Protein AF-A0A6P5RGG2-F1 (afdb_monomer_lite)

Structure (mmCIF, N/CA/C/O backbone):
data_AF-A0A6P5RGG2-F1
#
_entry.id   AF-A0A6P5RGG2-F1
#
loop_
_atom_site.group_PDB
_atom_site.id
_atom_site.type_symbol
_atom_site.label_atom_id
_atom_site.label_alt_id
_atom_site.label_comp_id
_atom_site.label_asym_id
_atom_site.label_entity_id
_atom_site.label_seq_id
_atom_site.pdbx_PDB_ins_code
_atom_site.Cartn_x
_atom_site.Cartn_y
_atom_site.Cartn_z
_atom_site.occupancy
_atom_site.B_iso_or_equiv
_atom_site.auth_seq_id
_atom_site.auth_comp_id
_atom_site.auth_asym_id
_atom_site.auth_atom_id
_atom_site.pdbx_PDB_model_num
ATOM 1 N N . MET A 1 1 ? -13.830 1.657 32.051 1.00 36.94 1 MET A N 1
ATOM 2 C CA . MET A 1 1 ? -13.281 0.580 31.204 1.00 36.94 1 MET A CA 1
ATOM 3 C C . MET A 1 1 ? -11.772 0.721 31.252 1.00 36.94 1 MET A C 1
ATOM 5 O O . MET A 1 1 ? -11.256 1.683 30.707 1.00 36.94 1 MET A O 1
ATOM 9 N N . SER A 1 2 ? -11.084 -0.118 32.023 1.00 42.97 2 SER A N 1
ATOM 10 C CA . SER A 1 2 ? -9.621 -0.107 32.097 1.00 42.97 2 SER A CA 1
ATOM 11 C C . SER A 1 2 ? -9.078 -0.933 30.935 1.00 42.97 2 SER A C 1
ATOM 13 O O . SER A 1 2 ? -9.306 -2.143 30.900 1.00 42.97 2 SER A O 1
ATOM 15 N N . ALA A 1 3 ? -8.422 -0.282 29.976 1.00 49.59 3 ALA A N 1
ATOM 16 C CA . ALA A 1 3 ? -7.653 -0.977 28.952 1.00 49.59 3 ALA A CA 1
ATOM 17 C C . ALA A 1 3 ? -6.544 -1.797 29.633 1.00 49.59 3 ALA A C 1
ATOM 19 O O . ALA A 1 3 ? -5.926 -1.339 30.596 1.00 49.59 3 ALA A O 1
ATOM 20 N N . SER A 1 4 ? -6.354 -3.039 29.183 1.00 52.91 4 SER A N 1
ATOM 21 C CA . SER A 1 4 ? -5.267 -3.892 29.665 1.00 52.91 4 SER A CA 1
ATOM 22 C C . SER A 1 4 ? -3.930 -3.283 29.227 1.00 52.91 4 SER A C 1
ATOM 24 O O . SER A 1 4 ? -3.807 -2.957 28.045 1.00 52.91 4 SER A O 1
ATOM 26 N N . PRO A 1 5 ? -2.917 -3.176 30.106 1.00 58.12 5 PRO A N 1
ATOM 27 C CA . PRO A 1 5 ? -1.604 -2.628 29.744 1.00 58.12 5 PRO A CA 1
ATOM 28 C C . PRO A 1 5 ? -0.926 -3.387 28.587 1.00 58.12 5 PRO A C 1
ATOM 30 O O . PRO A 1 5 ? -0.071 -2.838 27.900 1.00 58.12 5 PRO A O 1
ATOM 33 N N . ASP A 1 6 ? -1.331 -4.633 28.333 1.00 61.28 6 ASP A N 1
ATOM 34 C CA . ASP A 1 6 ? -0.824 -5.468 27.237 1.00 61.28 6 ASP A CA 1
ATOM 35 C C . ASP A 1 6 ? -1.333 -5.024 25.848 1.00 61.28 6 ASP A C 1
ATOM 37 O O . ASP A 1 6 ? -0.632 -5.152 24.840 1.00 61.28 6 ASP A O 1
ATOM 41 N N . ALA A 1 7 ? -2.541 -4.450 25.786 1.00 61.62 7 ALA A N 1
ATOM 42 C CA . ALA A 1 7 ? -3.126 -3.951 24.540 1.00 61.62 7 ALA A CA 1
ATOM 43 C C . ALA A 1 7 ? -2.347 -2.734 24.012 1.00 61.62 7 ALA A C 1
ATOM 45 O O . ALA A 1 7 ? -2.075 -2.642 22.811 1.00 61.62 7 ALA A O 1
ATOM 46 N N . ASP A 1 8 ? -1.892 -1.869 24.920 1.00 70.88 8 ASP A N 1
ATOM 47 C CA . ASP A 1 8 ? -1.079 -0.699 24.585 1.00 70.88 8 ASP A CA 1
ATOM 48 C C . ASP A 1 8 ? 0.299 -1.117 24.052 1.00 70.88 8 ASP A C 1
ATOM 50 O O . ASP A 1 8 ? 0.768 -0.591 23.042 1.00 70.88 8 ASP A O 1
ATOM 54 N N . VAL A 1 9 ? 0.921 -2.140 24.652 1.00 79.50 9 VAL A N 1
ATOM 55 C CA . VAL A 1 9 ? 2.212 -2.677 24.188 1.00 79.50 9 VAL A CA 1
ATOM 56 C C . VAL A 1 9 ? 2.102 -3.279 22.785 1.00 79.50 9 VAL A C 1
ATOM 58 O O . VAL A 1 9 ? 2.997 -3.078 21.959 1.00 79.50 9 VAL A O 1
ATOM 61 N N . SER A 1 10 ? 1.024 -4.011 22.491 1.00 84.88 10 SER A N 1
ATOM 62 C CA . SER A 1 10 ? 0.810 -4.594 21.159 1.00 84.88 10 SER A CA 1
ATOM 63 C C . SER A 1 10 ? 0.593 -3.524 20.085 1.00 84.88 10 SER A C 1
ATOM 65 O O . SER A 1 10 ? 1.239 -3.573 19.039 1.00 84.88 10 SER A O 1
ATOM 67 N N . THR A 1 11 ? -0.212 -2.502 20.386 1.00 85.25 11 THR A N 1
ATOM 68 C CA . THR A 1 11 ? -0.484 -1.372 19.487 1.00 85.25 11 THR A CA 1
ATOM 69 C C . THR A 1 11 ? 0.797 -0.614 19.155 1.00 85.25 11 THR A C 1
ATOM 71 O O . THR A 1 11 ? 1.076 -0.364 17.987 1.00 85.25 11 THR A O 1
ATOM 74 N N . ILE A 1 12 ? 1.642 -0.335 20.155 1.00 87.88 12 ILE A N 1
ATOM 75 C CA . ILE A 1 12 ? 2.941 0.326 19.952 1.00 87.88 12 ILE A CA 1
ATOM 76 C C . ILE A 1 12 ? 3.844 -0.490 19.018 1.00 87.88 12 ILE A C 1
ATOM 78 O O . ILE A 1 12 ? 4.477 0.072 18.123 1.00 87.88 12 ILE A O 1
ATOM 82 N N . LYS A 1 13 ? 3.915 -1.814 19.204 1.00 90.62 13 LYS A N 1
ATOM 83 C CA . LYS A 1 13 ? 4.734 -2.693 18.353 1.00 90.62 13 LYS A CA 1
ATOM 84 C C . LYS A 1 13 ? 4.226 -2.723 16.913 1.00 90.62 13 LYS A C 1
ATOM 86 O O . LYS A 1 13 ? 5.039 -2.617 15.999 1.00 90.62 13 LYS A O 1
ATOM 91 N N . ILE A 1 14 ? 2.910 -2.837 16.721 1.00 90.12 14 ILE A N 1
ATOM 92 C CA . ILE A 1 14 ? 2.285 -2.854 15.392 1.00 90.12 14 ILE A CA 1
ATOM 93 C C . ILE A 1 14 ? 2.528 -1.523 14.684 1.00 90.12 14 ILE A C 1
ATOM 95 O O . ILE A 1 14 ? 3.028 -1.523 13.562 1.00 90.12 14 ILE A O 1
ATOM 99 N N . SER A 1 15 ? 2.259 -0.397 15.348 1.00 89.88 15 SER A N 1
ATOM 100 C CA . SER A 1 15 ? 2.476 0.931 14.770 1.00 89.88 15 SER A CA 1
ATOM 101 C C . SER A 1 15 ? 3.937 1.148 14.388 1.00 89.88 15 SER A C 1
ATOM 103 O O . SER A 1 15 ? 4.215 1.589 13.278 1.00 89.88 15 SER A O 1
ATOM 105 N N . LYS A 1 16 ? 4.884 0.763 15.255 1.00 91.06 16 LYS A N 1
ATOM 106 C CA . LYS A 1 16 ? 6.318 0.849 14.945 1.00 91.06 16 LYS A CA 1
ATOM 107 C C . LYS A 1 16 ? 6.691 0.009 13.721 1.00 91.06 16 LYS A C 1
ATOM 109 O O . LYS A 1 16 ? 7.416 0.491 12.856 1.00 91.06 16 LYS A O 1
ATOM 114 N N . GLN A 1 17 ? 6.209 -1.231 13.643 1.00 92.81 17 GLN A N 1
ATOM 115 C CA . GLN A 1 17 ? 6.494 -2.103 12.505 1.00 92.81 17 GLN A CA 1
ATOM 116 C C . GLN A 1 17 ? 5.901 -1.541 11.207 1.00 92.81 17 GLN A C 1
ATOM 118 O O . GLN A 1 17 ? 6.579 -1.545 10.185 1.00 92.81 17 GLN A O 1
ATOM 123 N N . ALA A 1 18 ? 4.672 -1.019 11.256 1.00 92.12 18 ALA A N 1
ATOM 124 C CA . ALA A 1 18 ? 4.026 -0.380 10.115 1.00 92.12 18 ALA A CA 1
ATOM 125 C C . ALA A 1 18 ? 4.799 0.862 9.641 1.00 92.12 18 ALA A C 1
ATOM 127 O O . ALA A 1 18 ? 5.006 1.025 8.443 1.00 92.12 18 ALA A O 1
ATOM 128 N N . SER A 1 19 ? 5.289 1.702 10.561 1.00 90.50 19 SER A N 1
ATOM 129 C CA . SER A 1 19 ? 6.128 2.858 10.218 1.00 90.50 19 SER A CA 1
ATOM 130 C C . SER A 1 19 ? 7.444 2.450 9.554 1.00 90.50 19 SER A C 1
ATOM 132 O O . SER A 1 19 ? 7.788 3.008 8.516 1.00 90.50 19 SER A O 1
ATOM 134 N N . ASN A 1 20 ? 8.144 1.451 10.101 1.00 91.75 20 ASN A N 1
ATOM 135 C CA . ASN A 1 20 ? 9.384 0.939 9.511 1.00 91.75 20 ASN A CA 1
ATOM 136 C C . ASN A 1 20 ? 9.145 0.373 8.101 1.00 91.75 20 ASN A C 1
ATOM 138 O O . ASN A 1 20 ? 9.887 0.685 7.174 1.00 91.75 20 ASN A O 1
ATOM 142 N N . ALA A 1 21 ? 8.084 -0.423 7.932 1.00 91.75 21 ALA A N 1
ATOM 143 C CA . ALA A 1 21 ? 7.715 -0.989 6.638 1.00 91.75 21 ALA A CA 1
ATOM 144 C C . ALA A 1 21 ? 7.325 0.097 5.622 1.00 91.75 21 ALA A C 1
ATOM 146 O O . ALA A 1 21 ? 7.662 -0.014 4.448 1.00 91.75 21 ALA A O 1
ATOM 147 N N . MET A 1 22 ? 6.652 1.168 6.058 1.00 91.25 22 MET A N 1
ATOM 148 C CA . MET A 1 22 ? 6.298 2.299 5.195 1.00 91.25 22 MET A CA 1
ATOM 149 C C . MET A 1 22 ? 7.533 3.082 4.734 1.00 91.25 22 MET A C 1
ATOM 151 O O . MET A 1 22 ? 7.615 3.466 3.567 1.00 91.25 22 MET A O 1
ATOM 155 N N . GLU A 1 23 ? 8.503 3.315 5.622 1.00 90.88 23 GLU A N 1
ATOM 156 C CA . GLU A 1 23 ? 9.774 3.961 5.271 1.00 90.88 23 GLU A CA 1
ATOM 157 C C . GLU A 1 23 ? 10.553 3.126 4.248 1.00 90.88 23 GLU A C 1
ATOM 159 O O . GLU A 1 23 ? 11.047 3.650 3.246 1.00 90.88 23 GLU A O 1
ATOM 164 N N . GLU A 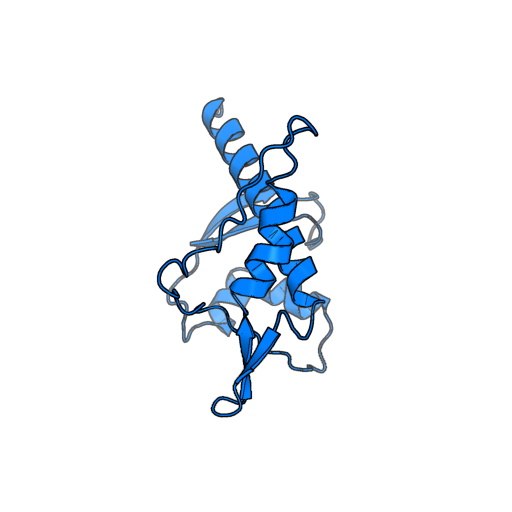1 24 ? 10.607 1.814 4.461 1.00 91.44 24 GLU A N 1
ATOM 165 C CA . GLU A 1 24 ? 11.227 0.879 3.533 1.00 91.44 24 GLU A CA 1
ATOM 166 C C . GLU A 1 24 ? 10.515 0.860 2.174 1.00 91.44 24 GLU A C 1
ATOM 168 O O . GLU A 1 24 ? 11.165 1.054 1.144 1.00 91.44 24 GLU A O 1
ATOM 173 N N . LEU A 1 25 ? 9.185 0.721 2.157 1.00 90.50 25 LEU A N 1
ATOM 174 C CA . LEU A 1 25 ? 8.377 0.753 0.936 1.00 90.50 25 LEU A CA 1
ATOM 175 C C . LEU A 1 25 ? 8.564 2.069 0.175 1.00 90.50 25 LEU A C 1
ATOM 177 O O . LEU A 1 25 ? 8.738 2.053 -1.041 1.00 90.50 25 LEU A O 1
ATOM 181 N N . SER A 1 26 ? 8.597 3.199 0.883 1.00 90.62 26 SER A N 1
ATOM 182 C CA . SER A 1 26 ? 8.848 4.515 0.287 1.00 90.62 26 SER A CA 1
ATOM 183 C C . SER A 1 26 ? 10.239 4.579 -0.341 1.00 90.62 26 SER A C 1
ATOM 185 O O . SER A 1 26 ? 10.387 5.013 -1.482 1.00 90.62 26 SER A O 1
ATOM 187 N N . SER A 1 27 ? 11.265 4.086 0.359 1.00 90.19 27 SER A N 1
ATOM 188 C CA . SER A 1 27 ? 12.625 4.005 -0.179 1.00 90.19 27 SER A CA 1
ATOM 189 C C . SER A 1 27 ? 12.694 3.130 -1.433 1.00 90.19 27 SER A C 1
ATOM 191 O O . SER A 1 27 ? 13.431 3.464 -2.360 1.00 90.19 27 SER A O 1
ATOM 193 N N . MET A 1 28 ? 11.949 2.024 -1.477 1.00 90.75 28 MET A N 1
ATOM 194 C CA . MET A 1 28 ? 11.885 1.149 -2.648 1.00 90.75 28 MET A CA 1
ATOM 195 C C . MET A 1 28 ? 11.099 1.778 -3.800 1.00 90.75 28 MET A C 1
ATOM 197 O O . MET A 1 28 ? 11.492 1.620 -4.953 1.00 90.75 28 MET A O 1
ATOM 201 N N . ALA A 1 29 ? 10.024 2.515 -3.516 1.00 89.69 29 ALA A N 1
ATOM 202 C CA . ALA A 1 29 ? 9.198 3.162 -4.532 1.00 89.69 29 ALA A CA 1
ATOM 203 C C . ALA A 1 29 ? 9.992 4.181 -5.368 1.00 89.69 29 ALA A C 1
ATOM 205 O O . ALA A 1 29 ? 9.795 4.258 -6.578 1.00 89.69 29 ALA A O 1
ATOM 206 N N . PHE A 1 30 ? 10.924 4.914 -4.747 1.00 88.81 30 PHE A N 1
ATOM 207 C CA . PHE A 1 30 ? 11.803 5.864 -5.446 1.00 88.81 30 PHE A CA 1
ATOM 208 C C . PHE A 1 30 ? 13.048 5.226 -6.079 1.00 88.81 30 PHE A C 1
ATOM 210 O O . PHE A 1 30 ? 13.751 5.888 -6.846 1.00 88.81 30 PHE A O 1
ATOM 217 N N . ALA A 1 31 ? 13.345 3.964 -5.771 1.00 90.19 31 ALA A N 1
ATOM 218 C CA . ALA A 1 31 ? 14.457 3.248 -6.380 1.00 90.19 31 ALA A CA 1
ATOM 219 C C . ALA A 1 31 ? 14.123 2.815 -7.819 1.00 90.19 31 ALA A C 1
ATOM 221 O O . ALA A 1 31 ? 12.963 2.663 -8.199 1.00 90.19 31 ALA A O 1
ATOM 222 N N . GLN A 1 32 ? 15.152 2.586 -8.628 1.00 88.19 32 GLN A N 1
ATOM 223 C CA . GLN A 1 32 ? 15.032 2.117 -10.013 1.00 88.19 32 GLN A CA 1
ATOM 224 C C . GLN A 1 32 ? 15.885 0.855 -10.199 1.00 88.19 32 GLN A C 1
ATOM 226 O O . GLN A 1 32 ? 16.128 0.123 -9.236 1.00 88.19 32 GLN A O 1
ATOM 231 N N . GLU A 1 33 ? 16.359 0.596 -11.415 1.00 88.31 33 GLU A N 1
ATOM 232 C CA . GLU A 1 33 ? 17.425 -0.373 -11.651 1.00 88.31 33 GLU A CA 1
ATOM 233 C C . GLU A 1 33 ? 18.659 -0.042 -10.776 1.00 88.31 33 GLU A C 1
ATOM 235 O O . GLU A 1 33 ? 18.987 1.133 -10.577 1.00 88.31 33 GLU A O 1
ATOM 240 N N . PRO A 1 34 ? 19.352 -1.048 -10.212 1.00 89.75 34 PRO A N 1
ATOM 241 C CA . PRO A 1 34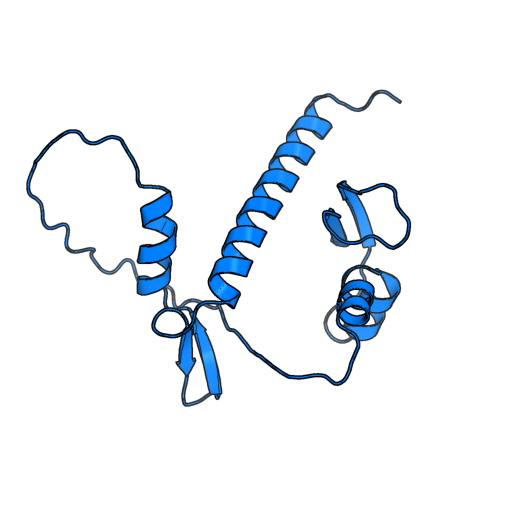 ? 19.165 -2.482 -10.446 1.00 89.75 34 PRO A CA 1
ATOM 242 C C . PRO A 1 34 ? 18.145 -3.151 -9.503 1.00 89.75 34 PRO A C 1
ATOM 244 O O . PRO A 1 34 ? 17.946 -4.362 -9.604 1.00 89.75 34 PRO A O 1
ATOM 247 N N . LEU A 1 35 ? 17.527 -2.399 -8.578 1.00 90.69 35 LEU A N 1
ATOM 248 C CA . LEU A 1 35 ? 16.599 -2.951 -7.584 1.00 90.69 35 LEU A CA 1
ATOM 249 C C . LEU A 1 35 ? 15.326 -3.484 -8.245 1.00 90.69 35 LEU A C 1
ATOM 251 O O . LEU A 1 35 ? 14.901 -4.595 -7.945 1.00 90.69 35 LEU A O 1
ATOM 255 N N . TRP A 1 36 ? 14.750 -2.696 -9.146 1.00 91.94 36 TRP A N 1
ATOM 256 C CA . TRP A 1 36 ? 13.595 -3.081 -9.950 1.00 91.94 36 TRP A CA 1
ATOM 257 C C . TRP A 1 36 ? 14.067 -3.445 -11.348 1.00 91.94 36 TRP A C 1
ATOM 259 O O . TRP A 1 36 ? 14.718 -2.635 -12.001 1.00 91.94 36 TRP A O 1
ATOM 269 N N . GLN A 1 37 ? 13.779 -4.669 -11.781 1.00 90.06 37 GLN A N 1
ATOM 270 C CA . GLN A 1 37 ? 14.170 -5.197 -13.085 1.00 90.06 37 GLN A CA 1
ATOM 271 C C . GLN A 1 37 ? 12.927 -5.381 -13.946 1.00 90.06 37 GLN A C 1
ATOM 273 O O . GLN A 1 37 ? 11.938 -5.954 -13.495 1.00 90.06 37 GLN A O 1
ATOM 278 N N . VAL A 1 38 ? 12.972 -4.909 -15.188 1.00 87.50 38 VAL A N 1
ATOM 279 C CA . VAL A 1 38 ? 11.847 -5.064 -16.114 1.00 87.50 38 VAL A CA 1
ATOM 280 C C . VAL A 1 38 ? 11.806 -6.501 -16.629 1.00 87.50 38 VAL A C 1
ATOM 282 O O . VAL A 1 38 ? 12.734 -6.955 -17.302 1.00 87.50 38 VAL A O 1
ATOM 285 N N . ASP A 1 39 ? 10.712 -7.210 -16.359 1.00 82.69 39 ASP A N 1
ATOM 286 C CA . ASP A 1 39 ? 10.407 -8.447 -17.067 1.00 82.69 39 ASP A CA 1
ATOM 287 C C . ASP A 1 39 ? 9.855 -8.112 -18.458 1.00 82.69 39 ASP A C 1
ATOM 289 O O . ASP A 1 39 ? 8.736 -7.623 -18.620 1.00 82.69 39 ASP A O 1
ATOM 293 N N . MET A 1 40 ? 10.652 -8.408 -19.483 1.00 79.38 40 MET A N 1
ATOM 294 C CA . MET A 1 40 ? 10.323 -8.129 -20.883 1.00 79.38 40 MET A CA 1
ATOM 295 C C . MET A 1 40 ? 9.089 -8.897 -21.384 1.00 79.38 40 MET A C 1
ATOM 297 O O . MET A 1 40 ? 8.494 -8.489 -22.380 1.00 79.38 40 MET A O 1
ATOM 301 N N . ALA A 1 41 ? 8.707 -10.006 -20.740 1.00 80.19 41 ALA A N 1
ATOM 302 C CA . ALA A 1 41 ? 7.552 -10.803 -21.150 1.00 80.19 41 ALA A CA 1
ATOM 303 C C . ALA A 1 41 ? 6.227 -10.227 -20.629 1.00 80.19 41 ALA A C 1
ATOM 305 O O . ALA A 1 41 ? 5.238 -10.200 -21.362 1.00 80.19 41 ALA A O 1
ATOM 306 N N . SER A 1 42 ? 6.206 -9.770 -19.375 1.00 76.94 42 SER A N 1
ATOM 307 C CA . SER A 1 42 ? 5.011 -9.232 -18.711 1.00 76.94 42 SER A CA 1
ATOM 308 C C . SER A 1 42 ? 4.951 -7.701 -18.687 1.00 76.94 42 SER A C 1
ATOM 310 O O . SER A 1 42 ? 3.946 -7.142 -18.252 1.00 76.94 42 SER A O 1
ATOM 312 N N . ASN A 1 43 ? 6.012 -7.018 -19.139 1.00 80.81 43 ASN A N 1
ATOM 313 C CA . ASN A 1 43 ? 6.193 -5.566 -19.026 1.00 80.81 43 ASN A CA 1
ATOM 314 C C . ASN A 1 43 ? 5.958 -5.052 -17.590 1.00 80.81 43 ASN A C 1
ATOM 316 O O . ASN A 1 43 ? 5.440 -3.955 -17.384 1.00 80.81 43 ASN A O 1
ATOM 320 N N . THR A 1 44 ? 6.294 -5.883 -16.603 1.00 83.81 44 THR A N 1
ATOM 321 C CA . THR A 1 44 ? 6.128 -5.607 -15.174 1.00 83.81 44 THR A CA 1
ATOM 322 C C . THR A 1 44 ? 7.503 -5.489 -14.531 1.00 83.81 44 THR A C 1
ATOM 324 O O . THR A 1 44 ? 8.436 -6.201 -14.904 1.00 83.81 44 THR A O 1
ATOM 327 N N . GLU A 1 45 ? 7.654 -4.581 -13.572 1.00 90.38 45 GLU A N 1
ATOM 328 C CA . GLU A 1 45 ? 8.898 -4.456 -12.819 1.00 90.38 45 GLU A CA 1
ATOM 329 C C . GLU A 1 45 ? 8.897 -5.445 -11.654 1.00 90.38 45 GLU A C 1
ATOM 331 O O . GLU A 1 45 ? 7.999 -5.425 -10.816 1.00 90.38 45 GLU A O 1
ATOM 336 N N . MET A 1 46 ? 9.911 -6.301 -11.593 1.00 90.50 46 MET A N 1
ATOM 337 C CA . MET A 1 46 ? 10.099 -7.305 -10.551 1.00 90.50 46 MET A CA 1
ATOM 338 C C . MET A 1 46 ? 11.239 -6.897 -9.619 1.00 90.50 46 MET A C 1
ATOM 340 O O . MET A 1 46 ? 12.249 -6.337 -10.055 1.00 90.50 46 MET A O 1
ATOM 344 N N . LEU A 1 47 ? 11.091 -7.180 -8.328 1.00 90.94 47 LEU A N 1
ATOM 345 C CA . LEU A 1 47 ? 12.126 -6.898 -7.338 1.00 90.94 47 LEU A CA 1
ATOM 346 C C . LEU A 1 47 ? 13.299 -7.882 -7.467 1.00 90.94 47 LEU A C 1
ATOM 348 O O . LEU A 1 47 ? 13.113 -9.097 -7.500 1.00 90.94 47 LEU A O 1
ATOM 352 N N . SER A 1 48 ? 14.524 -7.362 -7.472 1.00 89.56 48 SER A N 1
ATOM 353 C CA . SER A 1 48 ? 15.739 -8.170 -7.388 1.00 89.56 48 SER A CA 1
ATOM 354 C C . SER A 1 48 ? 16.078 -8.495 -5.935 1.00 89.56 48 SER A C 1
ATOM 356 O O . SER A 1 48 ? 16.554 -7.629 -5.200 1.00 89.56 48 SER A O 1
ATOM 358 N N . ASP A 1 49 ? 15.918 -9.755 -5.525 1.00 86.25 49 ASP A N 1
ATOM 359 C CA . ASP A 1 49 ? 16.210 -10.183 -4.147 1.00 86.25 49 ASP A CA 1
ATOM 360 C C . ASP A 1 49 ? 17.673 -9.940 -3.748 1.00 86.25 49 ASP A C 1
ATOM 362 O O . ASP A 1 49 ? 17.969 -9.569 -2.612 1.00 86.25 49 ASP A O 1
ATOM 366 N N . VAL A 1 50 ? 18.607 -10.098 -4.691 1.00 86.25 50 VAL A N 1
ATOM 367 C CA . VAL A 1 50 ? 20.043 -9.880 -4.448 1.00 86.25 50 VAL A CA 1
ATOM 368 C C . VAL A 1 50 ? 20.327 -8.413 -4.127 1.00 86.25 50 VAL A C 1
ATOM 370 O O . VAL A 1 50 ? 21.048 -8.111 -3.170 1.00 86.25 50 VAL A O 1
ATOM 373 N N . GLU A 1 51 ? 19.759 -7.495 -4.908 1.00 88.12 51 GLU A N 1
ATOM 374 C CA . GLU A 1 51 ? 19.942 -6.058 -4.700 1.00 88.12 51 GLU A CA 1
ATOM 375 C C . GLU A 1 51 ? 19.159 -5.573 -3.474 1.00 88.12 51 GLU A C 1
ATOM 377 O O . GLU A 1 51 ? 19.690 -4.804 -2.671 1.00 88.12 51 GLU A O 1
ATOM 382 N N . TYR A 1 52 ? 17.954 -6.098 -3.250 1.00 86.88 52 TYR A N 1
ATOM 383 C CA . TYR A 1 52 ? 17.163 -5.831 -2.051 1.00 86.88 52 TYR A CA 1
ATOM 384 C C . TYR A 1 52 ? 17.910 -6.246 -0.774 1.00 86.88 52 TYR A C 1
ATOM 386 O O . TYR A 1 52 ? 18.071 -5.434 0.141 1.00 86.88 52 TYR A O 1
ATOM 394 N N . MET A 1 53 ? 18.481 -7.458 -0.726 1.00 83.44 53 MET A N 1
ATOM 395 C CA . MET A 1 53 ? 19.296 -7.898 0.413 1.00 83.44 53 MET A CA 1
ATOM 396 C C . MET A 1 53 ? 20.530 -7.015 0.628 1.00 83.44 53 MET A C 1
ATOM 398 O O . MET A 1 53 ? 20.917 -6.785 1.775 1.00 83.44 53 MET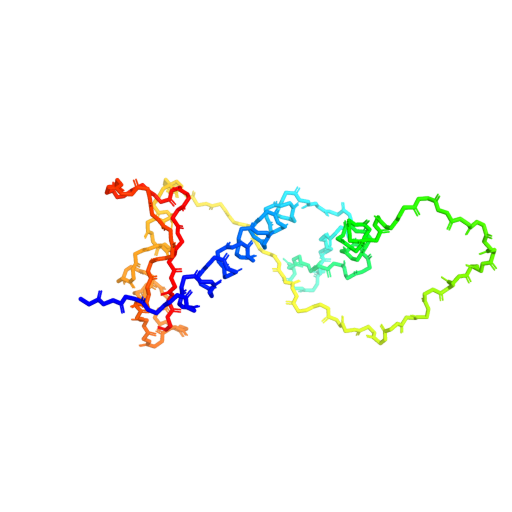 A O 1
ATOM 402 N N . ARG A 1 54 ? 21.150 -6.494 -0.439 1.00 81.62 54 ARG A N 1
ATOM 403 C CA . ARG A 1 54 ? 22.284 -5.563 -0.323 1.00 81.62 54 ARG A CA 1
ATOM 404 C C . ARG A 1 54 ? 21.863 -4.238 0.317 1.00 81.62 54 ARG A C 1
ATOM 406 O O . ARG A 1 54 ? 22.631 -3.675 1.089 1.00 81.62 54 ARG A O 1
ATOM 413 N N . VAL A 1 55 ? 20.667 -3.740 0.016 1.00 72.56 55 VAL A N 1
ATOM 414 C CA . VAL A 1 55 ? 20.183 -2.445 0.522 1.00 72.56 55 VAL A CA 1
ATOM 415 C C . VAL A 1 55 ? 19.609 -2.558 1.936 1.00 72.56 55 VAL A C 1
ATOM 417 O O . VAL A 1 55 ? 19.913 -1.714 2.780 1.00 72.56 55 VAL A O 1
ATOM 420 N N . VAL A 1 56 ? 18.808 -3.590 2.216 1.00 67.12 56 VAL A N 1
ATOM 421 C CA . VAL A 1 56 ? 18.060 -3.725 3.478 1.00 67.12 56 VAL A CA 1
ATOM 422 C C . VAL A 1 56 ? 18.856 -4.483 4.542 1.00 67.12 56 VAL A C 1
ATOM 424 O O . VAL A 1 56 ? 18.993 -4.000 5.665 1.00 67.12 56 VAL A O 1
ATOM 427 N N . LYS A 1 57 ? 19.495 -5.611 4.203 1.00 57.94 57 LYS A N 1
ATOM 428 C CA . LYS A 1 57 ? 20.214 -6.436 5.196 1.00 57.94 57 LYS A CA 1
ATOM 429 C C . LYS A 1 57 ? 21.517 -5.790 5.680 1.00 57.94 57 LYS A C 1
ATOM 431 O O . LYS A 1 57 ? 21.929 -6.002 6.816 1.00 57.94 57 LYS A O 1
ATOM 436 N N . VAL A 1 58 ? 22.139 -4.928 4.870 1.00 54.28 58 VAL A N 1
ATOM 437 C CA . VAL A 1 58 ? 23.302 -4.123 5.298 1.00 54.28 58 VAL A CA 1
ATOM 438 C C . VAL A 1 58 ? 22.924 -3.105 6.384 1.00 54.28 58 VAL A C 1
ATOM 440 O O . VAL A 1 58 ? 23.769 -2.770 7.214 1.00 54.28 58 VAL A O 1
ATOM 443 N N . ARG A 1 59 ? 21.662 -2.651 6.445 1.00 49.50 59 ARG A N 1
ATOM 444 C CA . ARG A 1 59 ? 21.190 -1.744 7.506 1.00 49.50 59 ARG A CA 1
ATOM 445 C C . ARG A 1 59 ? 21.024 -2.453 8.854 1.00 49.50 59 ARG A C 1
ATOM 447 O O . ARG A 1 59 ? 21.273 -1.834 9.882 1.00 49.50 59 ARG A O 1
ATOM 454 N N . GLU A 1 60 ? 20.688 -3.743 8.864 1.00 48.97 60 GLU A N 1
ATOM 455 C CA . GLU A 1 60 ? 20.572 -4.544 10.096 1.00 48.97 60 GLU A CA 1
ATOM 456 C C . GLU A 1 60 ? 21.906 -5.158 10.560 1.00 48.97 60 GLU A C 1
ATOM 458 O O . GLU A 1 60 ? 22.082 -5.440 11.744 1.00 48.97 60 GLU A O 1
ATOM 463 N N . CYS A 1 61 ? 22.880 -5.329 9.660 1.00 42.62 61 CYS A N 1
ATOM 464 C CA . CYS A 1 61 ? 24.194 -5.904 9.974 1.00 42.62 61 CYS A CA 1
ATOM 465 C C . CYS A 1 61 ? 25.257 -4.889 10.435 1.00 42.62 61 CYS A C 1
ATOM 467 O O . CYS A 1 61 ? 26.447 -5.208 10.412 1.00 42.62 61 CYS A O 1
ATOM 469 N N . GLN A 1 62 ? 24.880 -3.698 10.908 1.00 39.47 62 GLN A N 1
ATOM 470 C CA . GLN A 1 62 ? 25.821 -2.816 11.613 1.00 39.47 62 GLN A CA 1
ATOM 471 C C . GLN A 1 62 ? 26.032 -3.282 13.064 1.00 39.47 62 GLN A C 1
ATOM 473 O O . GLN A 1 62 ? 25.738 -2.580 14.029 1.00 39.47 62 GLN A O 1
ATOM 478 N N . SER A 1 63 ? 26.559 -4.496 13.231 1.00 41.81 63 SER A N 1
ATOM 479 C CA . SER A 1 63 ? 27.291 -4.867 14.443 1.00 41.81 63 SER A CA 1
ATOM 480 C C . SER A 1 63 ? 28.603 -4.061 14.514 1.00 41.81 63 SER A C 1
ATOM 482 O O . SER A 1 63 ? 29.170 -3.748 13.465 1.00 41.81 63 SER A O 1
ATOM 484 N N . PRO A 1 64 ? 29.089 -3.695 15.717 1.00 35.62 64 PRO A N 1
ATOM 485 C CA . PRO A 1 64 ? 30.222 -2.781 15.887 1.00 35.62 64 PRO A CA 1
ATOM 486 C C . PRO A 1 64 ? 31.510 -3.301 15.222 1.00 35.62 64 PRO A C 1
ATOM 488 O O . PRO A 1 64 ? 31.647 -4.509 15.014 1.00 35.62 64 PRO A O 1
ATOM 491 N N . PRO A 1 65 ? 32.478 -2.415 14.902 1.00 47.53 65 PRO A N 1
ATOM 492 C CA . PRO A 1 65 ? 33.691 -2.803 14.205 1.00 47.53 65 PRO A CA 1
ATOM 493 C C . PRO A 1 65 ? 34.597 -3.551 15.178 1.00 47.53 65 PRO A C 1
ATOM 495 O O . PRO A 1 65 ? 35.364 -2.950 15.928 1.00 47.53 65 PRO A O 1
ATOM 498 N N . SER A 1 66 ? 34.520 -4.875 15.183 1.00 43.03 66 SER A N 1
ATOM 499 C CA . SER A 1 66 ? 35.557 -5.672 15.815 1.00 43.03 66 SER A CA 1
ATOM 500 C C . SER A 1 66 ? 35.712 -7.030 15.142 1.00 43.03 66 SER A C 1
ATOM 502 O O . SER A 1 66 ? 34.864 -7.907 15.291 1.00 43.03 66 SER A O 1
ATOM 504 N N . LEU A 1 67 ? 36.897 -7.156 14.540 1.00 37.81 67 LEU A N 1
ATOM 505 C CA . LEU A 1 67 ? 37.705 -8.348 14.280 1.00 37.81 67 LEU A CA 1
ATOM 506 C C . LEU A 1 67 ? 37.710 -8.861 12.835 1.00 37.81 67 LEU A C 1
ATOM 508 O O . LEU A 1 67 ? 36.828 -9.589 12.390 1.00 37.81 67 LEU A O 1
ATOM 512 N N . ASP A 1 68 ? 38.807 -8.501 12.158 1.00 49.16 68 ASP A N 1
ATOM 513 C CA . ASP A 1 68 ? 39.481 -9.299 11.133 1.00 49.16 68 ASP A CA 1
ATOM 514 C C . ASP A 1 68 ? 39.370 -10.793 11.443 1.00 49.16 68 ASP A C 1
ATOM 516 O O . ASP A 1 68 ? 39.974 -11.244 12.412 1.00 49.16 68 ASP A O 1
ATOM 520 N N . VAL A 1 69 ? 38.695 -11.559 10.587 1.00 37.44 69 VAL A N 1
ATOM 521 C CA . VAL A 1 69 ? 39.156 -12.888 10.166 1.00 37.44 69 VAL A CA 1
ATOM 522 C C . VAL A 1 69 ? 38.598 -13.144 8.772 1.00 37.44 69 VAL A C 1
ATOM 524 O O . VAL A 1 69 ? 37.387 -13.151 8.557 1.00 37.44 69 VAL A O 1
ATOM 527 N N . GLY A 1 70 ? 39.508 -13.384 7.830 1.00 39.03 70 GLY A N 1
ATOM 528 C CA . GLY A 1 70 ? 39.193 -13.789 6.473 1.00 39.03 70 GLY A CA 1
ATOM 529 C C . GLY A 1 70 ? 38.270 -15.004 6.426 1.00 39.03 70 GLY A C 1
ATOM 530 O O . GLY A 1 70 ? 38.603 -16.103 6.860 1.00 39.03 70 GLY A O 1
ATOM 531 N N . ASN A 1 71 ? 37.111 -14.800 5.829 1.00 31.56 71 ASN A N 1
ATOM 532 C CA . ASN A 1 71 ? 36.471 -15.783 4.985 1.00 31.56 71 ASN A CA 1
ATOM 533 C C . ASN A 1 71 ? 35.663 -14.992 3.966 1.00 31.56 71 ASN A C 1
ATOM 535 O O . ASN A 1 71 ? 34.721 -14.281 4.303 1.00 31.56 71 ASN A O 1
ATOM 539 N N . SER A 1 72 ? 36.053 -15.106 2.701 1.00 43.19 72 SER A N 1
ATOM 540 C CA . SER A 1 72 ? 35.136 -14.873 1.598 1.00 43.19 72 SER A CA 1
ATOM 541 C C . SER A 1 72 ? 34.014 -15.893 1.769 1.00 43.19 72 SER A C 1
ATOM 543 O O . SER A 1 72 ? 34.098 -17.012 1.271 1.00 43.19 72 SER A O 1
ATOM 545 N N . ARG A 1 73 ? 33.000 -15.555 2.572 1.00 39.81 73 ARG A N 1
ATOM 546 C CA . ARG A 1 73 ? 31.708 -16.225 2.531 1.00 39.81 73 ARG A CA 1
ATOM 547 C C . ARG A 1 73 ? 31.124 -15.864 1.179 1.00 39.81 73 ARG A C 1
ATOM 549 O O . ARG A 1 73 ? 30.409 -14.876 1.040 1.00 39.81 73 ARG A O 1
ATOM 556 N N . GLU A 1 74 ? 31.500 -16.652 0.179 1.00 42.91 74 GLU A N 1
ATOM 557 C CA . GLU A 1 74 ? 30.632 -16.917 -0.951 1.00 42.91 74 GLU A CA 1
ATOM 558 C C . GLU A 1 74 ? 29.264 -17.218 -0.345 1.00 42.91 74 GLU A C 1
ATOM 560 O O . GLU A 1 74 ? 29.081 -18.176 0.411 1.00 42.91 74 GLU A O 1
ATOM 565 N N . LEU A 1 75 ? 28.349 -16.274 -0.545 1.00 47.78 75 LEU A N 1
ATOM 566 C CA . LEU A 1 75 ? 26.942 -16.448 -0.259 1.00 47.78 75 LEU A CA 1
ATOM 567 C C . LEU A 1 75 ? 26.488 -17.568 -1.194 1.00 47.78 75 LEU A C 1
ATOM 569 O O . LEU A 1 75 ? 26.108 -17.307 -2.332 1.00 47.78 75 LEU A O 1
ATOM 573 N N . GLU A 1 76 ? 26.613 -18.813 -0.731 1.00 41.31 76 GLU A N 1
ATOM 574 C CA . GLU A 1 76 ? 25.880 -19.961 -1.259 1.00 41.31 76 GLU A CA 1
ATOM 575 C C . GLU A 1 76 ? 24.468 -19.470 -1.592 1.00 41.31 76 GLU A C 1
ATOM 577 O O . GLU A 1 76 ? 23.836 -18.862 -0.713 1.00 41.31 76 GLU A O 1
ATOM 582 N N . PRO A 1 77 ? 23.994 -19.625 -2.842 1.00 41.66 77 PRO A N 1
ATOM 583 C CA . PRO A 1 77 ? 22.713 -19.092 -3.251 1.00 41.66 77 PRO A CA 1
ATOM 584 C C . PRO A 1 77 ? 21.656 -19.888 -2.498 1.00 41.66 77 PRO A C 1
ATOM 586 O O . PRO A 1 77 ? 21.248 -20.972 -2.911 1.00 41.66 77 PRO A O 1
ATOM 589 N N . VAL A 1 78 ? 21.261 -19.355 -1.339 1.00 48.06 78 VAL A N 1
ATOM 590 C CA . VAL A 1 78 ? 20.074 -19.757 -0.599 1.00 48.06 78 VAL A CA 1
ATOM 591 C C . VAL A 1 78 ? 18.987 -19.817 -1.649 1.00 48.06 78 VAL A C 1
ATOM 593 O O . VAL A 1 78 ? 18.699 -18.784 -2.249 1.00 48.06 78 VAL A O 1
ATOM 596 N N . LEU A 1 79 ? 18.536 -21.046 -1.930 1.00 47.94 79 LEU A N 1
ATOM 597 C CA . LEU A 1 79 ? 17.505 -21.425 -2.893 1.00 47.94 79 LEU A CA 1
ATOM 598 C C . LEU A 1 79 ? 16.731 -20.195 -3.336 1.00 47.94 79 LEU A C 1
ATOM 600 O O . LEU A 1 79 ? 16.013 -19.640 -2.509 1.00 47.94 79 LEU A O 1
ATOM 604 N N . ALA A 1 80 ? 16.970 -19.746 -4.572 1.00 51.44 80 ALA A N 1
ATOM 605 C CA . ALA A 1 80 ? 16.372 -18.544 -5.130 1.00 51.44 80 ALA A CA 1
ATOM 606 C C . ALA A 1 80 ? 14.848 -18.635 -4.988 1.00 51.44 80 ALA A C 1
ATOM 608 O O . ALA A 1 80 ? 14.161 -19.213 -5.828 1.00 51.44 80 ALA A O 1
ATOM 609 N N . VAL A 1 81 ? 14.333 -18.125 -3.871 1.00 51.19 81 VAL A N 1
ATOM 610 C CA . VAL A 1 81 ? 12.929 -17.810 -3.703 1.00 51.19 81 VAL A CA 1
ATOM 611 C C . VAL A 1 81 ? 12.752 -16.661 -4.662 1.00 51.19 81 VAL A C 1
ATOM 613 O O . VAL A 1 81 ? 13.245 -15.575 -4.399 1.00 51.19 81 VAL A O 1
ATOM 616 N N . SER A 1 82 ? 12.168 -16.937 -5.821 1.00 60.41 82 SER A N 1
ATOM 617 C CA . SER A 1 82 ? 11.782 -15.890 -6.751 1.00 60.41 82 SER A CA 1
ATOM 618 C C . SER A 1 82 ? 10.883 -14.918 -5.995 1.00 60.41 82 SER A C 1
ATOM 620 O O . SER A 1 82 ? 9.804 -15.326 -5.557 1.00 60.41 82 SER A O 1
ATOM 622 N N . SER A 1 83 ? 11.331 -13.676 -5.807 1.00 63.72 83 SER A N 1
ATOM 623 C CA . SER A 1 83 ? 10.483 -12.607 -5.286 1.00 63.72 83 SER A CA 1
ATOM 624 C C . SER A 1 83 ? 9.146 -12.585 -6.026 1.00 63.72 83 SER A C 1
ATOM 626 O O . SER A 1 83 ? 9.113 -12.453 -7.247 1.00 63.72 83 SER A O 1
ATOM 628 N N . GLU A 1 84 ? 8.037 -12.676 -5.292 1.00 76.88 84 GLU A N 1
ATOM 629 C CA . GLU A 1 84 ? 6.687 -12.416 -5.823 1.00 76.88 84 GLU A CA 1
ATOM 630 C C . GLU A 1 84 ? 6.399 -10.899 -5.901 1.00 76.88 84 GLU A C 1
ATOM 632 O O . GLU A 1 84 ? 5.320 -10.465 -6.289 1.00 76.88 84 GLU A O 1
ATOM 637 N N . SER A 1 85 ? 7.370 -10.062 -5.524 1.00 87.06 85 SER A N 1
ATOM 638 C CA . SER A 1 85 ? 7.204 -8.613 -5.463 1.00 87.06 85 SER A CA 1
ATOM 639 C C . SER A 1 85 ? 7.264 -7.983 -6.854 1.00 87.06 85 SER A C 1
ATOM 641 O O . SER A 1 85 ? 8.313 -7.976 -7.503 1.00 87.06 85 SER A O 1
ATOM 643 N N . SER A 1 86 ? 6.147 -7.388 -7.270 1.00 88.50 86 SER A N 1
ATOM 644 C CA . SER A 1 86 ? 6.008 -6.634 -8.518 1.00 88.50 86 SER A CA 1
ATOM 645 C C . SER A 1 86 ? 5.671 -5.162 -8.268 1.00 88.50 86 SER A C 1
ATOM 647 O O . SER A 1 86 ? 5.020 -4.831 -7.274 1.00 88.50 86 SER A O 1
ATOM 649 N N . ARG A 1 87 ? 6.023 -4.289 -9.213 1.00 89.50 87 ARG A N 1
ATOM 650 C CA . ARG A 1 87 ? 5.661 -2.868 -9.232 1.00 89.50 87 ARG A CA 1
ATOM 651 C C . ARG A 1 87 ? 5.021 -2.481 -10.565 1.00 89.50 87 ARG A C 1
ATOM 653 O O . ARG A 1 87 ? 5.453 -2.916 -11.630 1.00 89.50 87 ARG A O 1
ATOM 660 N N . ALA A 1 88 ? 4.013 -1.615 -10.477 1.00 87.38 88 ALA A N 1
ATOM 661 C CA . ALA A 1 88 ? 3.399 -0.929 -11.606 1.00 87.38 88 ALA A CA 1
ATOM 662 C C . ALA A 1 88 ? 3.275 0.568 -11.289 1.00 87.38 88 ALA A C 1
ATOM 664 O O . ALA A 1 88 ? 2.971 0.944 -10.155 1.00 87.38 88 ALA A O 1
ATOM 665 N N . VAL A 1 89 ? 3.514 1.416 -12.290 1.00 86.38 89 VAL A N 1
ATOM 666 C CA . VAL A 1 89 ? 3.396 2.875 -12.181 1.00 86.38 89 VAL A CA 1
ATOM 667 C C . VAL A 1 89 ? 2.518 3.372 -13.320 1.00 86.38 89 VAL A C 1
ATOM 669 O O . VAL A 1 89 ? 2.803 3.116 -14.487 1.00 86.38 89 VAL A O 1
ATOM 672 N N . GLU A 1 90 ? 1.460 4.098 -12.974 1.00 88.25 90 GLU A N 1
ATOM 673 C CA . GLU A 1 90 ? 0.515 4.670 -13.930 1.00 88.25 90 GLU A CA 1
ATOM 674 C C . GLU A 1 90 ? 0.152 6.105 -13.528 1.00 88.25 90 GLU A C 1
ATOM 676 O O . GLU A 1 90 ? 0.219 6.481 -12.354 1.00 88.25 90 GLU A O 1
ATOM 681 N N . TYR A 1 91 ? -0.194 6.926 -14.519 1.00 89.69 91 TYR A N 1
ATOM 682 C CA . TYR A 1 91 ? -0.530 8.333 -14.331 1.00 89.69 91 TYR A CA 1
ATOM 683 C C . TYR A 1 91 ? -2.039 8.536 -14.428 1.00 89.69 91 TYR A C 1
ATOM 685 O O . TYR A 1 91 ? -2.664 8.147 -15.411 1.00 89.69 91 TYR A O 1
ATOM 693 N N . PHE A 1 92 ? -2.607 9.218 -13.436 1.00 88.25 92 PHE A N 1
ATOM 694 C CA . PHE A 1 92 ? -4.035 9.513 -13.372 1.00 88.25 92 PHE A CA 1
ATOM 695 C C . PHE A 1 92 ? -4.277 11.023 -13.290 1.00 88.25 92 PHE A C 1
ATOM 697 O O . PHE A 1 92 ? -3.592 11.731 -12.551 1.00 88.25 92 PHE A O 1
ATOM 704 N N . GLU A 1 93 ? -5.294 11.517 -13.998 1.00 93.19 93 GLU A N 1
ATOM 705 C CA . GLU A 1 93 ? -5.749 12.913 -13.922 1.00 93.19 93 GLU A CA 1
ATOM 706 C C . GLU A 1 93 ? -6.699 13.115 -12.726 1.00 93.19 93 GLU A C 1
ATOM 708 O O . GLU A 1 93 ? -7.875 13.443 -12.864 1.00 93.19 93 GLU A O 1
ATOM 713 N N . ILE A 1 94 ? -6.199 12.858 -11.517 1.00 92.81 94 ILE A N 1
ATOM 714 C CA . ILE A 1 94 ? -6.948 13.012 -10.264 1.00 92.81 94 ILE A CA 1
ATOM 715 C C . ILE A 1 94 ? -6.095 13.720 -9.217 1.00 92.81 94 ILE A C 1
ATOM 717 O O . ILE A 1 94 ? -4.865 13.685 -9.251 1.00 92.81 94 ILE A O 1
ATOM 721 N N . ARG A 1 95 ? -6.746 14.378 -8.252 1.00 93.94 95 ARG A N 1
ATOM 722 C CA . ARG A 1 95 ? -6.021 14.993 -7.133 1.00 93.94 95 ARG A CA 1
ATOM 723 C C . ARG A 1 95 ? -5.414 13.883 -6.263 1.00 93.94 95 ARG A C 1
ATOM 725 O O . ARG A 1 95 ? -6.163 12.987 -5.876 1.00 93.94 95 ARG A O 1
ATOM 732 N N . PRO A 1 96 ? -4.135 13.974 -5.852 1.00 90.44 96 PRO A N 1
ATOM 733 C CA . PRO A 1 96 ? -3.503 12.947 -5.019 1.00 90.44 96 PRO A CA 1
ATOM 734 C C . PRO A 1 96 ? -4.280 12.637 -3.736 1.00 90.44 96 PRO A C 1
ATOM 736 O O . PRO A 1 96 ? -4.436 11.477 -3.372 1.00 90.44 96 PRO A O 1
ATOM 739 N N . ILE A 1 97 ? -4.852 13.663 -3.094 1.00 90.31 97 ILE A N 1
ATOM 740 C CA . ILE A 1 97 ? -5.657 13.486 -1.878 1.00 90.31 97 ILE A CA 1
ATOM 741 C C . ILE A 1 97 ? -6.872 12.583 -2.098 1.00 90.31 97 ILE A C 1
ATOM 743 O O . ILE A 1 97 ? -7.248 11.852 -1.196 1.00 90.31 97 ILE A O 1
ATOM 747 N N . SER A 1 98 ? -7.450 12.580 -3.299 1.00 92.56 98 SER A N 1
ATOM 748 C CA . SER A 1 98 ? -8.615 11.753 -3.604 1.00 92.56 98 SER A CA 1
ATOM 749 C C . SER A 1 98 ? -8.254 10.273 -3.743 1.00 92.56 98 SER A C 1
ATOM 751 O O . SER A 1 98 ? -9.088 9.428 -3.445 1.00 92.56 98 SER A O 1
ATOM 753 N N . ILE A 1 99 ? -7.006 9.949 -4.105 1.00 93.00 99 ILE A N 1
ATOM 754 C CA . ILE A 1 99 ? -6.489 8.575 -4.005 1.00 93.00 99 ILE A CA 1
ATOM 755 C C . ILE A 1 99 ? -6.386 8.185 -2.531 1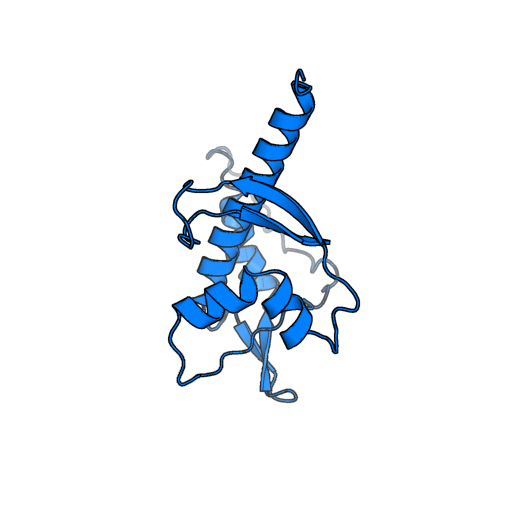.00 93.00 99 ILE A C 1
ATOM 757 O O . ILE A 1 99 ? -6.854 7.126 -2.143 1.00 93.00 99 ILE A O 1
ATOM 761 N N . ILE A 1 100 ? -5.821 9.051 -1.687 1.00 92.25 100 ILE A N 1
ATOM 762 C CA . ILE A 1 100 ? -5.676 8.756 -0.255 1.00 92.25 100 ILE A CA 1
ATOM 763 C C . ILE A 1 100 ? -7.042 8.591 0.424 1.00 92.25 100 ILE A C 1
ATOM 765 O O . ILE A 1 100 ? -7.222 7.654 1.192 1.00 92.25 100 ILE A O 1
ATOM 769 N N . GLU A 1 101 ? -8.013 9.450 0.107 1.00 92.31 101 GLU A N 1
ATOM 770 C CA . GLU A 1 101 ? -9.400 9.331 0.577 1.00 92.31 101 GLU A CA 1
ATOM 771 C C . GLU A 1 101 ? -10.009 7.982 0.175 1.00 92.31 101 GLU A C 1
ATOM 773 O O . GLU A 1 101 ? -10.560 7.296 1.029 1.00 92.31 101 GLU A O 1
ATOM 778 N N . LEU A 1 102 ? -9.841 7.563 -1.085 1.00 93.25 102 LEU A N 1
ATOM 779 C CA . LEU A 1 102 ? -10.303 6.265 -1.584 1.00 93.25 102 LEU A CA 1
ATOM 780 C C . LEU A 1 102 ? -9.681 5.082 -0.826 1.00 93.25 102 LEU A C 1
ATOM 782 O O . LEU A 1 102 ? -10.369 4.106 -0.546 1.00 93.25 102 LEU A O 1
ATOM 786 N N . LEU A 1 103 ? -8.381 5.154 -0.520 1.00 92.25 103 LEU A N 1
ATOM 787 C CA . LEU A 1 103 ? -7.641 4.092 0.174 1.00 92.25 103 LEU A CA 1
ATOM 788 C C . LEU A 1 103 ? -7.958 4.021 1.677 1.00 92.25 103 LEU A C 1
ATOM 790 O O . LEU A 1 103 ? -7.860 2.951 2.272 1.00 92.25 103 LEU A O 1
ATOM 794 N N . MET A 1 104 ? -8.303 5.154 2.293 1.00 91.69 104 MET A N 1
ATOM 795 C CA . MET A 1 104 ? -8.493 5.286 3.744 1.00 91.69 104 MET A CA 1
ATOM 796 C C . MET A 1 104 ? -9.964 5.299 4.176 1.00 91.69 104 MET A C 1
ATOM 798 O O . MET A 1 104 ? -10.249 5.187 5.368 1.00 91.69 104 MET A O 1
ATOM 802 N N . ASP A 1 105 ? -10.905 5.465 3.250 1.00 91.25 105 ASP A N 1
ATOM 803 C CA . ASP A 1 105 ? -12.336 5.366 3.518 1.00 91.25 105 ASP A CA 1
ATOM 804 C C . ASP A 1 105 ? -12.830 3.940 3.246 1.00 91.25 105 ASP A C 1
ATOM 806 O O . ASP A 1 105 ? -12.733 3.428 2.131 1.00 91.25 105 ASP A O 1
ATOM 810 N N . LEU A 1 106 ? -13.368 3.290 4.281 1.00 92.00 106 LEU A N 1
ATOM 811 C CA . LEU A 1 106 ? -13.782 1.888 4.223 1.00 92.00 106 LEU A CA 1
ATOM 812 C C . LEU A 1 106 ? -14.846 1.626 3.145 1.00 92.00 106 LEU A C 1
ATOM 814 O O . LEU A 1 106 ? -14.808 0.587 2.480 1.00 92.00 106 LEU A O 1
ATOM 818 N N . GLU A 1 107 ? -15.801 2.544 2.985 1.00 91.94 107 GLU A N 1
ATOM 819 C CA . GLU A 1 107 ? -16.897 2.391 2.029 1.00 91.94 107 GLU A CA 1
ATOM 820 C C . GLU A 1 107 ? -16.387 2.573 0.600 1.00 91.94 107 GLU A C 1
ATOM 822 O O . GLU A 1 107 ? -16.698 1.759 -0.273 1.00 91.94 107 GLU A O 1
ATOM 827 N N . GLN A 1 108 ? -15.552 3.590 0.365 1.00 93.12 108 GLN A N 1
ATOM 828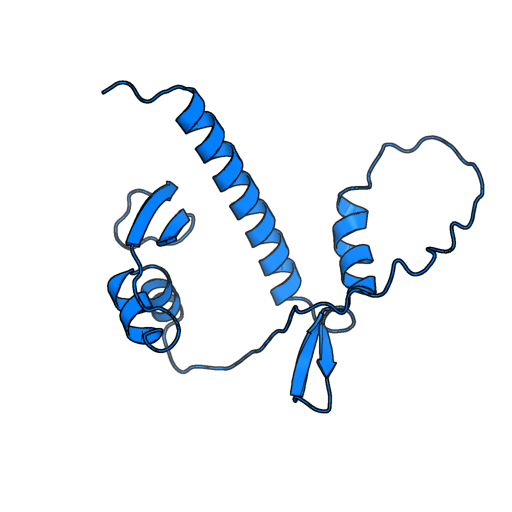 C CA . GLN A 1 108 ? -14.963 3.826 -0.952 1.00 93.12 108 GLN A CA 1
ATOM 829 C C . GLN A 1 108 ? -14.008 2.704 -1.362 1.00 93.12 108 GLN A C 1
ATOM 831 O O . GLN A 1 108 ? -14.118 2.202 -2.482 1.00 93.12 108 GLN A O 1
ATOM 836 N N . TRP A 1 109 ? -13.125 2.264 -0.461 1.00 92.69 109 TRP A N 1
ATOM 837 C CA . TRP A 1 109 ? -12.220 1.139 -0.694 1.00 92.69 109 TRP A CA 1
ATOM 838 C C . TRP A 1 109 ? -13.002 -0.133 -1.040 1.00 92.69 109 TRP A C 1
ATOM 840 O O . TRP A 1 109 ? -12.758 -0.763 -2.070 1.00 92.69 109 TRP A O 1
ATOM 850 N N . SER A 1 110 ? -14.010 -0.489 -0.234 1.00 93.19 110 SER A N 1
ATOM 851 C CA . SER A 1 110 ? -14.814 -1.690 -0.484 1.00 93.19 110 SER A CA 1
ATOM 852 C C . SER A 1 110 ? -15.588 -1.621 -1.801 1.00 93.19 110 SER A C 1
ATOM 854 O O . SER A 1 110 ? -15.787 -2.656 -2.436 1.00 93.19 110 SER A O 1
ATOM 856 N N . LEU A 1 111 ? -16.049 -0.436 -2.209 1.00 93.81 111 LEU A N 1
ATOM 857 C CA . LEU A 1 111 ? -16.767 -0.260 -3.468 1.00 93.81 111 LEU A CA 1
ATOM 858 C C . LEU A 1 111 ? -15.819 -0.382 -4.670 1.00 93.81 111 LEU A C 1
ATOM 860 O O . LEU A 1 111 ? -16.116 -1.114 -5.618 1.00 93.81 111 LEU A O 1
ATOM 864 N N . ALA A 1 112 ? -14.675 0.303 -4.613 1.00 93.94 112 ALA A N 1
ATOM 865 C CA . ALA A 1 112 ? -13.694 0.353 -5.693 1.00 93.94 112 ALA A CA 1
ATOM 866 C C . ALA A 1 112 ? -13.025 -1.000 -5.962 1.00 93.94 112 ALA A C 1
ATOM 868 O O . ALA A 1 112 ? -12.739 -1.318 -7.114 1.00 93.94 112 ALA A O 1
ATOM 869 N N . PHE A 1 113 ? -12.843 -1.818 -4.923 1.00 94.31 113 PHE A N 1
ATOM 870 C CA . PHE A 1 113 ? -12.184 -3.123 -5.004 1.00 94.31 113 PHE A CA 1
ATOM 871 C C . PHE A 1 113 ? -13.149 -4.297 -4.797 1.00 94.31 113 PHE A C 1
ATOM 873 O O . PHE A 1 113 ? -12.737 -5.381 -4.395 1.00 94.31 113 PHE A O 1
ATOM 880 N N . SER A 1 114 ? -14.438 -4.117 -5.095 1.00 94.62 114 SER A N 1
ATOM 881 C CA . SER A 1 114 ? -15.489 -5.134 -4.893 1.00 94.62 114 SER A CA 1
ATOM 882 C C . SER A 1 114 ? -15.285 -6.447 -5.668 1.00 94.62 114 SER A C 1
ATOM 884 O O . SER A 1 114 ? -15.890 -7.467 -5.339 1.00 94.62 114 SER A O 1
ATOM 886 N N . ASN A 1 115 ? -14.414 -6.455 -6.680 1.00 96.00 115 ASN A N 1
ATOM 887 C CA . ASN A 1 115 ? -14.010 -7.653 -7.418 1.00 96.00 115 ASN A CA 1
ATOM 888 C C . ASN A 1 115 ? -12.961 -8.511 -6.685 1.00 96.00 115 ASN A C 1
ATOM 890 O O . ASN A 1 115 ? -12.785 -9.672 -7.051 1.00 96.00 115 ASN A O 1
ATOM 8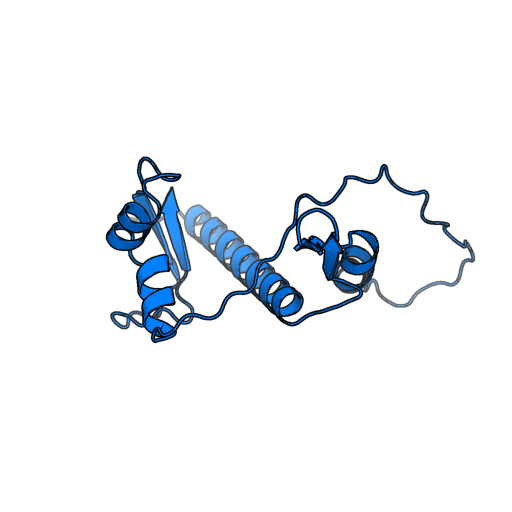94 N N . ILE A 1 116 ? -12.270 -7.958 -5.683 1.00 93.94 116 ILE A N 1
ATOM 895 C CA . ILE A 1 116 ? -11.233 -8.648 -4.893 1.00 93.94 116 ILE A CA 1
ATOM 896 C C . ILE A 1 116 ? -11.508 -8.623 -3.379 1.00 93.94 116 ILE A C 1
ATOM 898 O O . ILE A 1 116 ? -11.017 -9.486 -2.656 1.00 93.94 116 ILE A O 1
ATOM 902 N N . VAL A 1 117 ? -12.327 -7.686 -2.895 1.00 90.75 117 VAL A N 1
ATOM 903 C CA . VAL A 1 117 ? -12.744 -7.546 -1.495 1.00 90.75 117 VAL A CA 1
ATOM 904 C C . VAL A 1 117 ? -14.237 -7.846 -1.385 1.00 90.75 117 VAL A C 1
ATOM 906 O O . VAL A 1 117 ? -15.073 -7.067 -1.833 1.00 90.75 117 VAL A O 1
ATOM 909 N N . SER A 1 118 ? -14.596 -8.963 -0.747 1.00 90.44 118 SER A N 1
ATOM 910 C CA . SER A 1 118 ? -16.007 -9.317 -0.518 1.00 90.44 118 SER A CA 1
ATOM 911 C C . SER A 1 118 ? -16.646 -8.539 0.635 1.00 90.44 118 SER A C 1
ATOM 913 O O . SER A 1 118 ? -17.856 -8.324 0.654 1.00 90.44 118 SER A O 1
ATOM 915 N N . LYS A 1 119 ? -15.845 -8.188 1.644 1.00 89.69 119 LYS A N 1
ATOM 916 C CA . LYS A 1 119 ? -16.249 -7.448 2.839 1.00 89.69 119 LYS A CA 1
ATOM 917 C C . LYS A 1 119 ? -15.009 -6.799 3.443 1.00 89.69 119 LYS A C 1
ATOM 919 O O . LYS A 1 119 ? -13.985 -7.464 3.528 1.00 89.69 119 LYS A O 1
ATOM 924 N N . ALA A 1 120 ? -15.140 -5.558 3.895 1.00 91.00 120 ALA A N 1
ATOM 925 C CA . ALA A 1 120 ? -14.125 -4.870 4.679 1.00 91.00 120 ALA A CA 1
ATOM 926 C C . ALA A 1 120 ? -14.740 -4.358 5.988 1.00 91.00 120 ALA A C 1
ATOM 928 O O . ALA A 1 120 ? -15.893 -3.922 6.020 1.00 91.00 120 ALA A O 1
ATOM 929 N N . THR A 1 121 ? -13.985 -4.426 7.079 1.00 93.38 121 THR A N 1
ATOM 930 C CA . THR A 1 121 ? -14.375 -3.926 8.401 1.00 93.38 121 THR A CA 1
ATOM 931 C C . THR A 1 121 ? -13.217 -3.155 9.024 1.00 93.38 121 THR A C 1
ATOM 933 O O . THR A 1 121 ? -12.086 -3.635 9.040 1.00 93.38 121 THR A O 1
ATOM 936 N N . LEU A 1 122 ? -13.499 -1.983 9.599 1.00 91.12 122 LEU A N 1
ATOM 937 C CA . LEU A 1 122 ? -12.529 -1.270 10.427 1.00 91.12 122 LEU A CA 1
ATOM 938 C C . LEU A 1 122 ? -12.368 -2.001 11.767 1.00 91.12 122 LEU A C 1
ATOM 940 O O . LEU A 1 122 ? -13.287 -2.022 12.586 1.00 91.12 122 LEU A O 1
ATOM 944 N N . VAL A 1 123 ? -11.195 -2.591 11.987 1.00 90.75 123 VAL A N 1
ATOM 945 C CA . VAL A 1 123 ? -10.839 -3.281 13.236 1.00 90.75 123 VAL A CA 1
ATOM 946 C C . VAL A 1 123 ? -10.439 -2.272 14.308 1.00 90.75 123 VAL A C 1
ATOM 948 O O . VAL A 1 123 ? -10.787 -2.433 15.477 1.00 90.75 123 VAL A O 1
ATOM 951 N N . GLY A 1 124 ? -9.726 -1.213 13.919 1.00 88.12 124 GLY A N 1
ATOM 952 C CA . GLY A 1 124 ? -9.315 -0.156 14.834 1.00 88.12 124 GLY A CA 1
ATOM 953 C C . GLY A 1 124 ? -8.451 0.916 14.181 1.00 88.12 124 GLY A C 1
ATOM 954 O O . GLY A 1 124 ? -7.920 0.736 13.085 1.00 88.12 124 GLY A O 1
ATOM 955 N N . VAL A 1 125 ? -8.305 2.037 14.886 1.00 89.38 125 VAL A N 1
ATOM 956 C CA . VAL A 1 125 ? -7.423 3.149 14.514 1.00 89.38 125 VAL A CA 1
ATOM 957 C C . VAL A 1 125 ? -6.266 3.172 15.506 1.00 89.38 125 VAL A C 1
ATOM 959 O O . VAL A 1 125 ? -6.474 3.408 16.694 1.00 89.38 125 VAL A O 1
ATOM 962 N N . LEU A 1 126 ? -5.058 2.879 15.027 1.00 88.38 126 LEU A N 1
ATOM 963 C CA . LEU A 1 126 ? -3.854 2.733 15.852 1.00 88.38 126 LEU A CA 1
ATOM 964 C C . LEU A 1 126 ? -3.126 4.068 16.060 1.00 88.38 126 LEU A C 1
ATOM 966 O O . LEU A 1 126 ? -2.435 4.246 17.061 1.00 88.38 126 LEU A O 1
ATOM 970 N N . ALA A 1 127 ? -3.283 5.005 15.123 1.00 85.00 127 ALA A N 1
ATOM 971 C CA . ALA A 1 127 ? -2.791 6.374 15.222 1.00 85.00 127 ALA A CA 1
ATOM 972 C C . ALA A 1 127 ? -3.715 7.319 14.445 1.00 85.00 127 ALA A C 1
ATOM 974 O O . ALA A 1 127 ? -4.184 6.976 13.360 1.00 85.00 127 ALA A O 1
ATOM 975 N N . SER A 1 128 ? -3.977 8.506 14.993 1.00 83.94 128 SER A N 1
ATOM 976 C CA . SER A 1 128 ? -4.737 9.565 14.326 1.00 83.94 128 SER A CA 1
ATOM 977 C C . SER A 1 128 ? -4.281 10.927 14.832 1.00 83.94 128 SER A C 1
ATOM 979 O O . SER A 1 128 ? -3.980 11.094 16.013 1.00 83.94 128 SER A O 1
ATOM 981 N N . THR A 1 129 ? -4.270 11.911 13.940 1.00 76.25 129 THR A N 1
ATOM 982 C CA . THR A 1 129 ? -3.982 13.315 14.259 1.00 76.25 129 THR A CA 1
ATOM 983 C C . THR A 1 129 ? -5.152 14.022 14.953 1.00 76.25 129 THR A C 1
ATOM 985 O O . THR A 1 129 ? -4.994 15.146 15.421 1.00 76.25 129 THR A O 1
ATOM 988 N N . GLY A 1 130 ? -6.331 13.387 15.030 1.00 69.38 130 GLY A N 1
ATOM 989 C CA . GLY A 1 130 ? -7.543 13.958 15.627 1.00 69.38 130 GLY A CA 1
ATOM 990 C C . GLY A 1 130 ? -8.210 15.053 14.785 1.00 69.38 130 GLY A C 1
ATOM 991 O O . GLY A 1 130 ? -9.231 15.598 15.198 1.00 69.38 130 GLY A O 1
ATOM 992 N N . VAL A 1 131 ? -7.657 15.365 13.609 1.00 74.62 131 VAL A N 1
ATOM 993 C CA . VAL A 1 131 ? -8.217 16.324 12.653 1.00 74.62 131 VAL A CA 1
ATOM 994 C C . VAL A 1 131 ? -8.979 15.559 11.577 1.00 74.62 131 VAL A C 1
ATOM 996 O O . VAL A 1 131 ? -8.461 14.622 10.968 1.00 74.62 131 VAL A O 1
ATOM 999 N N . GLU A 1 132 ? -10.227 15.956 11.341 1.00 68.19 132 GLU A N 1
ATOM 1000 C CA . GLU A 1 132 ? -11.086 15.322 10.344 1.00 68.19 132 GLU A CA 1
ATOM 1001 C C . GLU A 1 132 ? -10.448 15.401 8.943 1.00 68.19 132 GLU A C 1
ATOM 1003 O O . GLU A 1 132 ? -9.988 16.462 8.521 1.00 68.19 132 GLU A O 1
ATOM 1008 N N . ARG A 1 133 ? -10.398 14.262 8.234 1.00 69.50 133 ARG A N 1
ATOM 1009 C CA . ARG A 1 133 ? -9.791 14.103 6.892 1.00 69.50 133 ARG A CA 1
ATOM 1010 C C . ARG A 1 133 ? -8.303 14.473 6.788 1.00 69.50 133 ARG A C 1
ATOM 1012 O O . ARG A 1 133 ? -7.807 14.743 5.696 1.00 69.50 133 ARG A O 1
ATOM 1019 N N . HIS A 1 134 ? -7.565 14.436 7.897 1.00 80.88 134 HIS A N 1
ATOM 1020 C CA . HIS A 1 134 ? -6.108 14.559 7.884 1.00 80.88 134 HIS A CA 1
ATOM 1021 C C . HIS A 1 134 ? -5.441 13.180 7.948 1.00 80.88 134 HIS A C 1
ATOM 1023 O O . HIS A 1 134 ? -5.122 12.668 9.022 1.00 80.88 134 HIS A O 1
ATOM 1029 N N . TYR A 1 135 ? -5.232 12.570 6.781 1.00 87.00 135 TYR A N 1
ATOM 1030 C CA . TYR A 1 135 ? -4.714 11.200 6.671 1.00 87.00 135 TYR A CA 1
ATOM 1031 C C . TYR A 1 135 ? -3.214 11.068 6.938 1.00 87.00 135 TYR A C 1
ATOM 1033 O O . TYR A 1 135 ? -2.752 9.975 7.253 1.00 87.00 135 TYR A O 1
ATOM 1041 N N . ASP A 1 136 ? -2.458 12.163 6.852 1.00 86.94 136 ASP A N 1
ATOM 1042 C CA . ASP A 1 136 ? -1.026 12.135 7.140 1.00 86.94 136 ASP A CA 1
ATOM 1043 C C . ASP A 1 136 ? -0.774 11.706 8.596 1.00 86.94 136 ASP A C 1
ATOM 1045 O O . ASP A 1 136 ? -1.388 12.233 9.530 1.00 86.94 136 ASP A O 1
ATOM 1049 N N . GLY A 1 137 ? 0.067 10.682 8.764 1.00 84.50 137 GLY A N 1
ATOM 1050 C CA . GLY A 1 137 ? 0.346 10.015 10.039 1.00 84.50 137 GLY A CA 1
ATOM 1051 C C . GLY A 1 137 ? -0.782 9.138 10.609 1.00 84.50 137 GLY A C 1
ATOM 1052 O O . GLY A 1 137 ? -0.623 8.596 11.704 1.00 84.50 137 GLY A O 1
ATOM 1053 N N . THR A 1 138 ? -1.914 8.981 9.915 1.00 90.38 138 THR A N 1
ATOM 1054 C CA . THR A 1 138 ? -3.025 8.132 10.379 1.00 90.38 138 THR A CA 1
ATOM 1055 C C . THR A 1 138 ? -2.774 6.665 10.027 1.00 90.38 138 THR A C 1
ATOM 1057 O O . THR A 1 138 ? -2.441 6.343 8.890 1.00 90.38 138 THR A O 1
ATOM 1060 N N . LEU A 1 139 ? -2.988 5.761 10.989 1.00 90.94 139 LEU A N 1
ATOM 1061 C CA . LEU A 1 139 ? -2.844 4.315 10.809 1.00 90.94 139 LEU A CA 1
ATOM 1062 C C . LEU A 1 139 ? -4.148 3.605 11.183 1.00 90.94 139 LEU A C 1
ATOM 1064 O O . LEU A 1 139 ? -4.562 3.619 12.346 1.00 90.94 139 LEU A O 1
ATOM 1068 N N . GLN A 1 140 ? -4.782 2.976 10.195 1.00 90.94 140 GLN A N 1
ATOM 1069 C CA . GLN A 1 140 ? -6.020 2.214 10.351 1.00 90.94 140 GLN A CA 1
ATOM 1070 C C . GLN A 1 140 ? -5.786 0.743 10.016 1.00 90.94 140 GLN A C 1
ATOM 1072 O O . GLN A 1 140 ? -4.972 0.416 9.154 1.00 90.94 140 GLN A O 1
ATOM 1077 N N . LEU A 1 141 ? -6.507 -0.139 10.702 1.00 89.12 141 LEU A N 1
ATOM 1078 C CA . LEU A 1 141 ? -6.475 -1.574 10.459 1.00 89.12 141 LEU A CA 1
ATOM 1079 C C . LEU A 1 141 ? -7.814 -2.026 9.871 1.00 89.12 141 LEU A C 1
ATOM 1081 O O . LEU A 1 141 ? -8.849 -1.916 10.535 1.00 89.12 141 LEU A O 1
ATOM 1085 N N . PHE A 1 142 ? -7.778 -2.562 8.651 1.00 89.00 142 PHE A N 1
ATOM 1086 C CA . PHE A 1 142 ? -8.914 -3.214 7.996 1.00 89.00 142 PHE A CA 1
ATOM 1087 C C . PHE A 1 142 ? -8.785 -4.747 8.064 1.00 89.00 142 PHE A C 1
ATOM 1089 O O . PHE A 1 142 ? -7.675 -5.281 8.109 1.00 89.00 142 PHE A O 1
ATOM 1096 N N . CYS A 1 143 ? -9.920 -5.449 8.080 1.00 80.62 143 CYS A N 1
ATOM 1097 C CA . CYS A 1 143 ? -10.047 -6.901 7.890 1.00 80.62 143 CYS A CA 1
ATOM 1098 C C . CYS A 1 143 ? -11.183 -7.223 6.926 1.00 80.62 143 CYS A C 1
ATOM 1100 O O . CYS A 1 143 ? -12.188 -6.472 6.935 1.00 80.62 143 CYS A O 1
#

Radius of gyration: 20.32 Å; chains: 1; bounding box: 56×38×53 Å

pLDDT: mean 78.09, std 18.59, range [31.56, 96.0]

Foldseek 3Di:
DDDDPVVLVVLVVVLVVVVVVVVVVVVLVPDDPPQWDQDPVVRWTAGDPVVVCVVPVVVVPPDDDDDDDDDPPPPPPPPCPRGPDIDDDDDDPDDPLVVVCCVPPQVSVCVVVVVPDVDKDWPDWSDDPPDPSPCVGTDTDMD

Secondary structure (DSSP, 8-state):
----HHHHHHHHHHHHHHHHHHHHHHHHHT--TTTEEEETTTTEEEE-HHHHHHHHHHHH----S--------------------EE-----SS-HHHHHHHHH-HHHHHHHTTTT-S---EEEEEE--SSTT--TT-EEEE-

InterPro domains:
  IPR002913 START domain [PS50848] (7-123)
  IPR042160 Class IV homeodomain-leucine zipper [PTHR45654] (13-141)

Organism: Prunus avium (NCBI:txid42229)

Sequence (143 aa):
MSASPDADVSTIKISKQASNAMEELSSMAFAQEPLWQVDMASNTEMLSDVEYMRVVKVRECQSPPSLDVGNSRELEPVLAVSSESSRAVEYFEIRPISIIELLMDLEQWSLAFSNIVSKATLVGVLASTGVERHYDGTLQLFC